Protein AF-A0A1H9FK72-F1 (afdb_monomer)

Radius of gyration: 23.37 Å; Cα contacts (8 Å, |Δi|>4): 142; chains: 1; bounding box: 79×49×39 Å

Secondary structure (DSSP, 8-state):
------S-----S------GGGS---------EEETTEEEEE--GGGGSHHHHHHHHHHHHHHH-SSTT--EETTEEHHHHHHHHHHHHHHHHHHHHHHHTT--HHHHHHHHHHHSEEEETS--S-HHHHHHHHHH-

Solvent-accessible surface area (backbone atoms only — not comparable to full-atom values): 8125 Å² total; per-residue (Å²): 133,86,80,85,78,69,92,68,87,75,76,70,95,78,74,81,86,72,54,71,79,78,66,55,80,70,83,84,68,86,75,63,49,84,50,91,57,34,38,40,30,67,59,49,80,66,30,70,32,70,69,51,20,40,52,49,26,48,51,51,28,73,75,58,29,90,43,101,83,48,74,29,36,79,88,37,39,42,67,56,51,16,19,47,46,30,45,28,26,48,46,32,66,47,28,67,54,42,50,73,77,66,46,59,63,69,62,36,51,52,44,33,61,64,17,44,45,36,66,48,64,69,73,86,78,50,64,67,59,24,52,48,49,59,74,76,108

Structure (mmCIF, N/CA/C/O backbone):
data_AF-A0A1H9FK72-F1
#
_entry.id   AF-A0A1H9FK72-F1
#
loop_
_atom_site.group_PDB
_atom_site.id
_atom_site.type_symbol
_atom_site.label_atom_id
_atom_site.label_alt_id
_atom_site.label_comp_id
_atom_site.label_asym_id
_atom_site.label_entity_id
_atom_site.label_seq_id
_atom_site.pdbx_PDB_ins_code
_atom_site.Cartn_x
_atom_site.Cartn_y
_atom_site.Cartn_z
_atom_site.occupancy
_atom_site.B_iso_or_equiv
_atom_site.auth_seq_id
_atom_site.auth_comp_id
_atom_site.auth_asym_id
_atom_site.auth_atom_id
_atom_site.pdbx_PDB_model_num
ATOM 1 N N . MET A 1 1 ? 58.706 30.216 4.109 1.00 50.44 1 MET A N 1
ATOM 2 C CA . MET A 1 1 ? 57.735 31.132 4.735 1.00 50.44 1 MET A CA 1
ATOM 3 C C . MET A 1 1 ? 57.149 30.354 5.900 1.00 50.44 1 MET A C 1
ATOM 5 O O . MET A 1 1 ? 56.451 29.378 5.658 1.00 50.44 1 MET A O 1
ATOM 9 N N . GLU A 1 2 ? 57.609 30.641 7.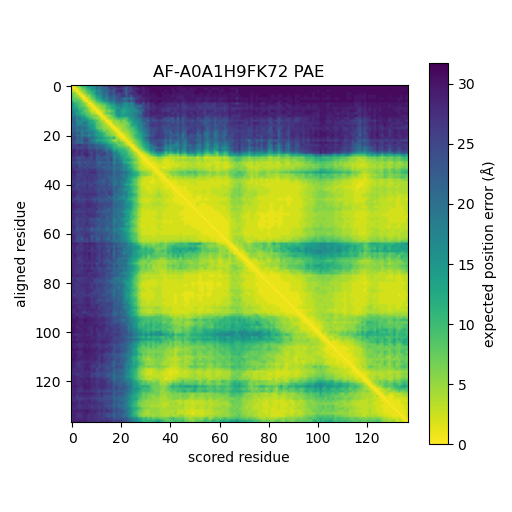119 1.00 48.22 2 GLU A N 1
ATOM 10 C CA . GLU A 1 2 ? 57.209 29.914 8.331 1.00 48.22 2 GLU A CA 1
ATOM 11 C C . GLU A 1 2 ? 55.732 30.194 8.618 1.00 48.22 2 GLU A C 1
ATOM 13 O O . GLU A 1 2 ? 55.329 31.348 8.745 1.00 48.22 2 GLU A O 1
ATOM 18 N N . MET A 1 3 ? 54.908 29.146 8.656 1.00 53.84 3 MET A N 1
ATOM 19 C CA . MET A 1 3 ? 53.524 29.275 9.100 1.00 53.84 3 MET A CA 1
ATOM 20 C C . MET A 1 3 ? 53.518 29.292 10.627 1.00 53.84 3 MET A C 1
ATOM 22 O O . MET A 1 3 ? 53.718 28.257 11.259 1.00 53.84 3 MET A O 1
ATOM 26 N N . CYS A 1 4 ? 53.302 30.470 11.210 1.00 55.66 4 CYS A N 1
ATOM 27 C CA . CYS A 1 4 ? 53.036 30.647 12.634 1.00 55.66 4 CYS A CA 1
ATOM 28 C C . CYS A 1 4 ? 51.701 29.973 12.992 1.00 55.66 4 CYS A C 1
ATOM 30 O O . CYS A 1 4 ? 50.651 30.609 12.963 1.00 55.66 4 CYS A O 1
ATOM 32 N N . TYR A 1 5 ? 51.731 28.673 13.283 1.00 55.38 5 TYR A N 1
ATOM 33 C CA . TYR A 1 5 ? 50.589 27.946 13.832 1.00 55.38 5 TYR A CA 1
ATOM 34 C C . TYR A 1 5 ? 50.603 28.109 15.356 1.00 55.38 5 TYR A C 1
ATOM 36 O O . TYR A 1 5 ? 51.055 27.233 16.090 1.00 55.38 5 TYR A O 1
ATOM 44 N N . ASP A 1 6 ? 50.175 29.283 15.821 1.00 57.31 6 ASP A N 1
ATOM 45 C CA . ASP A 1 6 ? 49.839 29.502 17.227 1.00 57.31 6 ASP A CA 1
ATOM 46 C C . ASP A 1 6 ? 48.510 28.780 17.484 1.00 57.31 6 ASP A C 1
ATOM 48 O O . ASP A 1 6 ? 47.503 29.078 16.844 1.00 57.31 6 ASP A O 1
ATOM 52 N N . GLY A 1 7 ? 48.537 27.740 18.319 1.00 59.75 7 GLY A N 1
ATOM 53 C CA . GLY A 1 7 ? 47.521 26.685 18.444 1.00 59.75 7 GLY A CA 1
ATOM 54 C C . GLY A 1 7 ? 46.159 27.110 19.007 1.00 59.75 7 GLY A C 1
ATOM 55 O O . GLY A 1 7 ? 45.484 26.302 19.644 1.00 59.75 7 GLY A O 1
ATOM 56 N N . THR A 1 8 ? 45.735 28.351 18.794 1.00 63.34 8 THR A N 1
ATOM 57 C CA . THR A 1 8 ? 44.392 28.830 19.113 1.00 63.34 8 THR A CA 1
ATOM 58 C C . THR A 1 8 ? 43.510 28.730 17.877 1.00 63.34 8 THR A C 1
ATOM 60 O O . THR A 1 8 ? 43.641 29.479 16.912 1.00 63.34 8 THR A O 1
ATOM 63 N N . LEU A 1 9 ? 42.573 27.784 17.908 1.00 61.75 9 LEU A N 1
ATOM 64 C CA . LEU A 1 9 ? 41.511 27.684 16.916 1.00 61.75 9 LEU A CA 1
ATOM 65 C C . LEU A 1 9 ? 40.579 28.897 17.097 1.00 61.75 9 LEU A C 1
ATOM 67 O O . LEU A 1 9 ? 39.649 28.865 17.901 1.00 61.75 9 LEU A O 1
ATOM 71 N N . VAL A 1 10 ? 40.873 30.011 16.422 1.00 64.00 10 VAL A N 1
ATOM 72 C CA . VAL A 1 10 ? 40.020 31.204 16.461 1.00 64.00 10 VAL A CA 1
ATOM 73 C C . VAL A 1 10 ? 38.815 30.942 15.568 1.00 64.00 10 VAL A C 1
ATOM 75 O O . VAL A 1 10 ? 38.944 30.811 14.351 1.00 64.00 10 VAL A O 1
ATOM 78 N N . MET A 1 11 ? 37.635 30.841 16.178 1.00 64.19 11 MET A N 1
ATOM 79 C CA . MET A 1 11 ? 36.388 30.715 15.433 1.00 64.19 11 MET A CA 1
ATOM 80 C C . MET A 1 11 ? 36.199 31.975 14.567 1.00 64.19 11 MET A C 1
ATOM 82 O O . MET A 1 11 ? 36.317 33.085 15.097 1.00 64.19 11 MET A O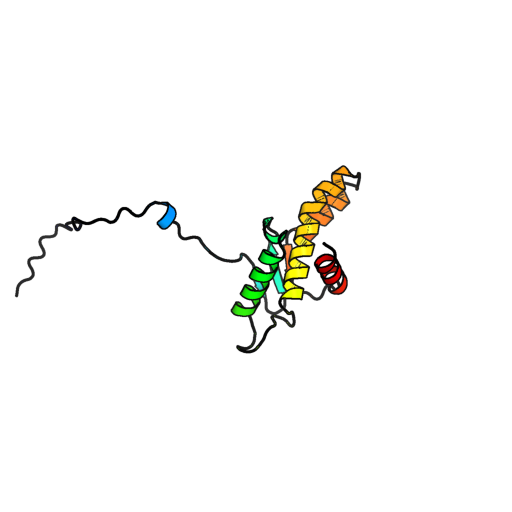 1
ATOM 86 N N . PRO A 1 12 ? 35.935 31.847 13.253 1.00 68.44 12 PRO A N 1
ATOM 87 C CA . PRO A 1 12 ? 35.707 33.001 12.394 1.00 68.44 12 PRO A CA 1
ATOM 88 C C . PRO A 1 12 ? 34.536 33.831 12.932 1.00 68.44 12 PRO A C 1
ATOM 90 O O . PRO A 1 12 ? 33.499 33.302 13.324 1.00 68.44 12 PRO A O 1
ATOM 93 N N . SER A 1 13 ? 34.707 35.151 12.942 1.00 61.78 13 SER A N 1
ATOM 94 C CA . SER A 1 13 ? 33.786 36.129 13.537 1.00 61.78 13 SER A CA 1
ATOM 95 C C . SER A 1 13 ? 32.430 36.256 12.828 1.00 61.78 13 SER A C 1
ATOM 97 O O . SER A 1 13 ? 31.578 37.014 13.281 1.00 61.78 13 SER A O 1
ATOM 99 N N . ASN A 1 14 ? 32.210 35.500 11.749 1.00 59.78 14 ASN A N 1
ATOM 100 C CA . ASN A 1 14 ? 30.949 35.417 11.023 1.00 59.78 14 ASN A CA 1
ATOM 101 C C . ASN A 1 14 ? 30.408 33.987 11.134 1.00 59.78 14 ASN A C 1
ATOM 103 O O . ASN A 1 14 ? 30.762 33.117 10.338 1.00 59.78 14 ASN A O 1
ATOM 107 N N . TYR A 1 15 ? 29.566 33.740 12.136 1.00 61.69 15 TYR A N 1
ATOM 108 C CA . TYR A 1 15 ? 28.765 32.523 12.199 1.00 61.69 15 TYR A CA 1
ATOM 109 C C . TYR A 1 15 ? 27.385 32.829 11.610 1.00 61.69 15 TYR A C 1
ATOM 111 O O . TYR A 1 15 ? 26.757 33.831 11.952 1.00 61.69 15 TYR A O 1
ATOM 119 N N . VAL A 1 16 ? 26.917 31.985 10.695 1.00 65.06 16 VAL A N 1
ATOM 120 C CA . VAL A 1 16 ? 25.522 32.018 10.254 1.00 65.06 16 VAL A CA 1
ATOM 121 C C . VAL A 1 16 ? 24.734 31.228 11.290 1.00 65.06 16 VAL A C 1
ATOM 123 O O . VAL A 1 16 ? 24.990 30.043 11.492 1.00 65.06 16 VAL A O 1
ATOM 126 N N . PHE A 1 17 ? 23.814 31.891 11.988 1.00 60.19 17 PHE A N 1
ATOM 127 C CA . PHE A 1 17 ? 22.856 31.224 12.863 1.00 60.19 17 PHE A CA 1
ATOM 128 C C . PHE A 1 17 ? 21.862 30.460 11.979 1.00 60.19 17 PHE A C 1
ATOM 130 O O . PHE A 1 17 ? 20.899 31.039 11.482 1.00 60.19 17 PHE A O 1
ATOM 137 N N . MET A 1 18 ? 22.142 29.184 11.718 1.00 64.38 18 MET A N 1
ATOM 138 C CA . MET A 1 18 ? 21.168 28.273 11.116 1.00 64.38 18 MET A CA 1
ATOM 139 C C . MET A 1 18 ? 20.187 27.848 12.209 1.00 64.38 18 MET A C 1
ATOM 141 O O . MET A 1 18 ? 20.611 27.445 13.294 1.00 64.38 18 MET A O 1
ATOM 145 N N . SER A 1 19 ? 18.886 27.976 11.952 1.00 62.75 19 SER A N 1
ATOM 146 C CA . SER A 1 19 ? 17.862 27.495 12.880 1.00 62.75 19 SER A CA 1
ATOM 147 C C . SER A 1 19 ? 17.967 25.975 13.042 1.00 62.75 19 SER A C 1
ATOM 149 O O . SER A 1 19 ? 18.377 25.268 12.121 1.00 62.75 19 SER A O 1
ATOM 151 N N . GLU A 1 20 ? 17.581 25.452 14.210 1.00 60.88 20 GLU A N 1
ATOM 152 C CA . GLU A 1 20 ? 17.564 24.002 14.470 1.00 60.88 20 GLU A CA 1
ATOM 153 C C . GLU A 1 20 ? 16.738 23.233 13.419 1.00 60.88 20 GLU A C 1
ATOM 155 O O . GLU A 1 20 ? 17.084 22.108 13.065 1.00 60.88 20 GLU A O 1
ATOM 160 N N . ASP A 1 21 ? 15.718 23.878 12.843 1.00 56.97 21 ASP A N 1
ATOM 161 C CA . ASP A 1 21 ? 14.889 23.337 11.761 1.00 56.97 21 ASP A CA 1
ATOM 162 C C . ASP A 1 21 ? 15.674 23.060 10.463 1.00 56.97 21 ASP A C 1
ATOM 164 O O . ASP A 1 21 ? 15.351 22.113 9.747 1.00 56.97 21 ASP A O 1
ATOM 168 N N . GLU A 1 22 ? 16.724 23.837 10.163 1.00 57.22 22 GLU A N 1
ATOM 169 C CA . GLU A 1 22 ? 17.612 23.616 9.006 1.00 57.22 22 GLU A CA 1
ATOM 170 C C . GLU A 1 22 ? 18.755 22.629 9.309 1.00 57.22 22 GLU A C 1
ATOM 172 O O . GLU A 1 22 ? 19.470 22.202 8.402 1.00 57.22 22 GLU A O 1
ATOM 177 N N . MET A 1 23 ? 18.919 22.244 10.580 1.00 56.34 23 MET A N 1
ATOM 178 C CA . MET A 1 23 ? 19.896 21.252 11.053 1.00 56.34 23 MET A CA 1
ATOM 179 C C . MET A 1 23 ? 19.296 19.845 11.187 1.00 56.34 23 MET A C 1
ATOM 181 O O . MET A 1 23 ? 20.019 18.883 11.465 1.00 56.34 23 MET A O 1
ATOM 185 N N . MET A 1 24 ? 17.987 19.688 10.975 1.00 48.66 24 MET A N 1
ATOM 186 C CA . MET A 1 24 ? 17.371 18.371 10.913 1.00 48.66 24 MET A CA 1
ATOM 187 C C . MET A 1 24 ? 17.711 17.721 9.572 1.00 48.66 24 MET A C 1
ATOM 189 O O . MET A 1 24 ? 17.170 18.089 8.529 1.00 48.66 24 MET A O 1
ATOM 193 N N . TYR A 1 25 ? 18.566 16.695 9.599 1.00 50.25 25 TYR A N 1
ATOM 194 C CA . TYR A 1 25 ? 18.539 15.662 8.569 1.00 50.25 25 TYR A CA 1
ATOM 195 C C . TYR A 1 25 ? 17.121 15.081 8.565 1.00 50.25 25 TYR A C 1
ATOM 197 O O . TYR A 1 25 ? 16.784 14.220 9.376 1.00 50.25 25 TYR A O 1
ATOM 205 N N . LEU A 1 26 ? 16.257 15.597 7.687 1.00 57.53 26 LEU A N 1
ATOM 206 C CA . LEU A 1 26 ? 15.040 14.905 7.301 1.00 57.53 26 LEU A CA 1
ATOM 207 C C . LEU A 1 26 ? 15.536 13.600 6.697 1.00 57.53 26 LEU A C 1
ATOM 209 O O . LEU A 1 26 ? 16.055 13.606 5.582 1.00 57.53 26 LEU A O 1
ATOM 213 N N . ASP A 1 27 ? 15.447 12.511 7.457 1.00 53.16 27 ASP A N 1
ATOM 214 C CA 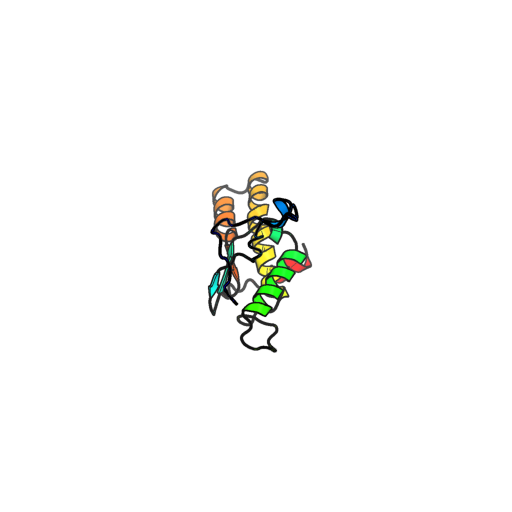. ASP A 1 27 ? 15.688 11.153 6.979 1.00 53.16 27 ASP A CA 1
ATOM 215 C C . ASP A 1 27 ? 14.586 10.849 5.945 1.00 53.16 27 ASP A C 1
ATOM 217 O O . ASP A 1 27 ? 13.524 10.284 6.215 1.00 53.16 27 ASP A O 1
ATOM 221 N N . GLY A 1 28 ? 14.770 11.448 4.769 1.00 57.16 28 GLY A N 1
ATOM 222 C CA . GLY A 1 28 ? 13.785 11.664 3.727 1.00 57.16 28 GLY A CA 1
ATOM 223 C C . GLY A 1 28 ? 13.754 10.446 2.838 1.00 57.16 28 GLY A C 1
ATOM 224 O O . GLY A 1 28 ? 14.305 10.450 1.740 1.00 57.16 28 GLY A O 1
ATOM 225 N N . GLY A 1 29 ? 13.133 9.387 3.341 1.00 71.31 29 GLY A N 1
ATOM 226 C CA . GLY A 1 29 ? 13.019 8.122 2.641 1.00 71.31 29 GLY A CA 1
ATOM 227 C C . GLY A 1 29 ? 11.633 7.522 2.785 1.00 71.31 29 GLY A C 1
ATOM 228 O O . GLY A 1 29 ? 10.933 7.707 3.782 1.00 71.31 29 GLY A O 1
ATOM 229 N N . TRP A 1 30 ? 11.238 6.762 1.772 1.00 83.75 30 TRP A N 1
ATOM 230 C CA . TRP A 1 30 ? 10.144 5.825 1.935 1.00 83.75 30 TRP A CA 1
ATOM 231 C C . TRP A 1 30 ? 10.651 4.616 2.713 1.00 83.75 30 TRP A C 1
ATOM 233 O O . TRP A 1 30 ? 11.701 4.060 2.409 1.00 83.75 30 TRP A O 1
ATOM 243 N N . ASP A 1 31 ? 9.883 4.208 3.708 1.00 87.69 31 ASP A N 1
ATOM 244 C CA . ASP A 1 31 ? 10.191 3.064 4.556 1.00 87.69 31 ASP A CA 1
ATOM 245 C C . ASP A 1 31 ? 9.520 1.819 3.972 1.00 87.69 31 ASP A C 1
ATOM 247 O O . ASP A 1 31 ? 8.290 1.722 3.975 1.00 87.69 31 ASP A O 1
ATOM 251 N N . TYR A 1 32 ? 10.320 0.922 3.397 1.00 89.56 32 TYR A N 1
ATOM 252 C CA . TYR A 1 32 ? 9.878 -0.344 2.814 1.00 89.56 32 TYR A CA 1
ATOM 253 C C . TYR A 1 32 ? 11.042 -1.334 2.703 1.00 89.56 32 TYR A C 1
ATOM 255 O O . TYR A 1 32 ? 12.212 -0.952 2.641 1.00 89.56 32 TYR A O 1
ATOM 263 N N . LYS A 1 33 ? 10.722 -2.628 2.641 1.00 90.00 33 LYS A N 1
ATOM 264 C CA . LYS A 1 33 ? 11.696 -3.693 2.382 1.00 90.00 33 LYS A CA 1
ATOM 265 C C . LYS A 1 33 ? 11.508 -4.219 0.968 1.00 90.00 33 LYS A C 1
ATOM 267 O O . LYS A 1 33 ? 10.450 -4.746 0.633 1.00 90.00 33 LYS A O 1
ATOM 272 N N . TYR A 1 34 ? 12.546 -4.091 0.150 1.00 88.12 34 TYR A N 1
ATOM 273 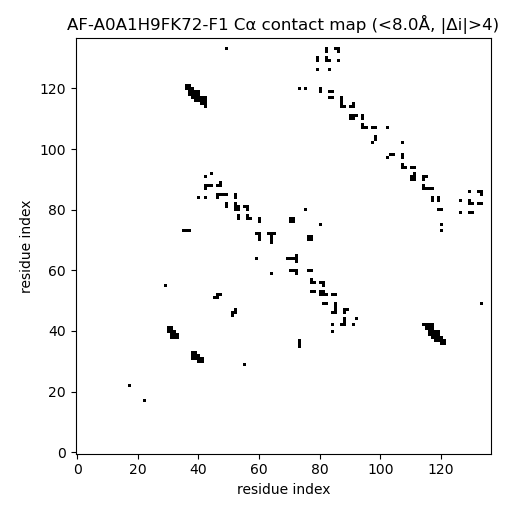C CA . TYR A 1 34 ? 12.544 -4.591 -1.219 1.00 88.12 34 TYR A CA 1
ATOM 274 C C . TYR A 1 34 ? 13.088 -6.019 -1.304 1.00 88.12 34 TYR A C 1
ATOM 276 O O . TYR A 1 34 ? 14.159 -6.331 -0.781 1.00 88.12 34 TYR A O 1
ATOM 284 N N . SER A 1 35 ? 12.377 -6.866 -2.038 1.00 85.38 35 SER A N 1
ATOM 285 C CA . SER A 1 35 ? 12.813 -8.176 -2.502 1.00 85.38 35 SER A CA 1
ATOM 286 C C . SER A 1 35 ? 12.491 -8.313 -3.990 1.00 85.38 35 SER A C 1
ATOM 288 O O . SER A 1 35 ? 11.575 -7.680 -4.515 1.00 85.38 35 SER A O 1
ATOM 290 N N . LYS A 1 36 ? 13.220 -9.188 -4.689 1.00 77.94 36 LYS A N 1
ATOM 291 C CA . LYS A 1 36 ? 13.079 -9.408 -6.140 1.00 77.94 36 LYS A CA 1
ATOM 292 C C . LYS A 1 36 ? 11.650 -9.778 -6.575 1.00 77.94 36 LYS A C 1
ATOM 294 O O . LYS A 1 36 ? 11.319 -9.609 -7.739 1.00 77.94 36 LYS A O 1
ATOM 299 N N . ASN A 1 37 ? 10.827 -10.271 -5.650 1.00 81.38 37 ASN A N 1
ATOM 300 C CA . ASN A 1 37 ? 9.452 -10.692 -5.917 1.00 81.38 37 ASN A CA 1
ATOM 301 C C . ASN A 1 37 ? 8.410 -9.967 -5.047 1.00 81.38 37 ASN A C 1
ATOM 303 O O . ASN A 1 37 ? 7.228 -10.227 -5.206 1.00 81.38 37 ASN A O 1
ATOM 307 N N . ASN A 1 38 ? 8.818 -9.117 -4.099 1.00 87.38 38 ASN A N 1
ATOM 308 C CA . ASN A 1 38 ? 7.893 -8.491 -3.149 1.00 87.38 38 ASN A CA 1
ATOM 309 C C . ASN A 1 38 ? 8.437 -7.148 -2.656 1.00 87.38 38 ASN A C 1
ATOM 311 O O . ASN A 1 38 ? 9.639 -7.015 -2.425 1.00 87.38 38 ASN A O 1
ATOM 315 N N . ILE A 1 39 ? 7.556 -6.180 -2.439 1.00 89.69 39 ILE A N 1
ATOM 316 C CA . ILE A 1 39 ? 7.856 -4.923 -1.760 1.00 89.69 39 ILE A CA 1
ATOM 317 C C . ILE A 1 39 ? 6.974 -4.872 -0.511 1.00 89.69 39 ILE A C 1
ATOM 319 O O . ILE A 1 39 ? 5.776 -4.626 -0.614 1.00 89.69 39 ILE A O 1
ATOM 323 N N . ALA A 1 40 ? 7.568 -5.089 0.661 1.00 91.69 40 ALA A N 1
ATOM 324 C CA . ALA A 1 40 ? 6.846 -5.055 1.928 1.00 91.69 40 ALA A CA 1
ATOM 325 C C . ALA A 1 40 ? 6.839 -3.629 2.492 1.00 91.69 40 ALA A C 1
ATOM 327 O O . ALA A 1 40 ? 7.897 -3.079 2.823 1.00 91.69 40 ALA A O 1
ATOM 328 N N . VAL A 1 41 ? 5.653 -3.032 2.605 1.00 91.94 41 VAL A N 1
ATOM 329 C CA . VAL A 1 41 ? 5.463 -1.637 3.024 1.00 91.94 41 VAL A CA 1
ATOM 330 C C . VAL A 1 41 ? 4.630 -1.582 4.306 1.00 91.94 41 VAL A C 1
ATOM 332 O O . VAL A 1 41 ? 3.462 -1.975 4.282 1.00 91.94 41 VAL A O 1
ATOM 335 N N . PRO A 1 42 ? 5.165 -1.074 5.431 1.00 91.94 42 PRO A N 1
ATOM 336 C CA . PRO A 1 42 ? 4.365 -0.840 6.627 1.00 91.94 42 PRO A CA 1
ATOM 337 C C . PRO A 1 42 ? 3.329 0.256 6.363 1.00 91.94 42 PRO A C 1
ATOM 339 O O . PRO A 1 42 ? 3.668 1.347 5.894 1.00 91.94 42 PRO A O 1
ATOM 342 N N . ILE A 1 43 ? 2.062 -0.005 6.684 1.00 91.50 43 ILE A N 1
ATOM 343 C CA . ILE A 1 43 ? 0.978 0.932 6.394 1.00 91.50 43 ILE A CA 1
ATOM 344 C C . ILE A 1 43 ? 1.014 2.143 7.331 1.00 91.50 43 ILE A C 1
ATOM 346 O O . ILE A 1 43 ? 0.951 2.039 8.556 1.00 91.50 43 ILE A O 1
ATOM 350 N N . LYS A 1 44 ? 1.071 3.329 6.717 1.00 91.19 44 LYS A N 1
ATOM 351 C CA . LYS A 1 44 ? 1.040 4.643 7.366 1.00 91.19 44 LYS A CA 1
ATOM 352 C C . LYS A 1 44 ? -0.195 5.423 6.918 1.00 91.19 44 LYS A C 1
ATOM 354 O O . LYS A 1 44 ? -0.683 5.266 5.801 1.00 91.19 44 LYS A O 1
ATOM 359 N N . LYS A 1 45 ? -0.666 6.345 7.762 1.00 89.31 45 LYS A N 1
ATOM 360 C CA . LYS A 1 45 ? -1.891 7.135 7.522 1.00 89.31 45 LYS A CA 1
ATOM 361 C C . LYS A 1 45 ? -1.825 7.972 6.244 1.00 89.31 45 LYS A C 1
ATOM 363 O O . LYS A 1 45 ? -2.849 8.223 5.619 1.00 89.31 45 LYS A O 1
ATOM 368 N N . MET A 1 46 ? -0.621 8.370 5.836 1.00 90.00 46 MET A N 1
ATOM 369 C CA . MET A 1 46 ? -0.389 9.116 4.599 1.00 90.00 46 MET A CA 1
ATOM 370 C C . MET A 1 46 ? -0.831 8.361 3.336 1.00 90.00 46 MET A C 1
ATOM 372 O O . MET A 1 46 ? -1.207 8.998 2.356 1.00 90.00 46 MET A O 1
ATOM 376 N N . TYR A 1 47 ? -0.861 7.024 3.370 1.00 92.31 47 TYR A N 1
ATOM 377 C CA . TYR A 1 47 ? -1.299 6.194 2.247 1.00 92.31 47 TYR A CA 1
ATOM 378 C C . TYR A 1 47 ? -2.821 6.178 2.046 1.00 92.31 47 TYR A C 1
ATOM 380 O O . TYR A 1 47 ? -3.305 5.558 1.113 1.00 92.31 47 TYR A O 1
ATOM 388 N N . LEU A 1 48 ? -3.595 6.913 2.855 1.00 91.44 48 LEU A N 1
ATOM 389 C CA . LEU A 1 48 ? -4.994 7.231 2.538 1.00 91.44 48 LEU A CA 1
ATOM 390 C C . LEU A 1 48 ? -5.127 8.295 1.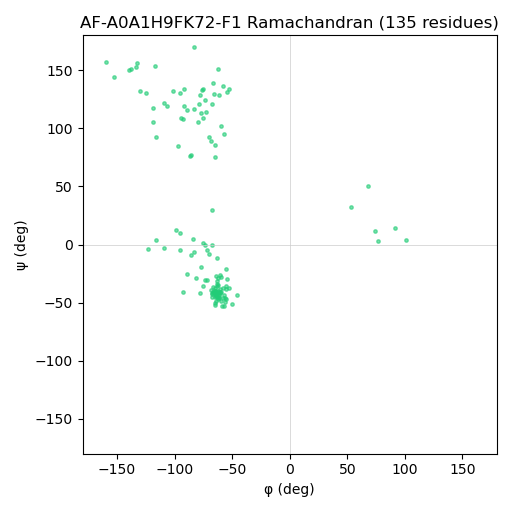430 1.00 91.44 48 LEU A C 1
ATOM 392 O O . LEU A 1 48 ? -6.239 8.668 1.065 1.00 91.44 48 LEU A O 1
ATOM 396 N N . SER A 1 49 ? -4.016 8.810 0.898 1.00 93.12 49 SER A N 1
ATOM 397 C CA . SER A 1 49 ? -3.995 9.736 -0.233 1.00 93.12 49 SER A CA 1
ATOM 398 C C . SER A 1 49 ? -3.452 9.053 -1.485 1.00 93.12 49 SER A C 1
ATOM 400 O O . SER A 1 49 ? -2.293 8.636 -1.526 1.00 93.12 49 SER A O 1
ATOM 402 N N . LYS A 1 50 ? -4.255 9.031 -2.555 1.00 93.88 50 LYS A N 1
ATOM 403 C CA . LYS A 1 50 ? -3.853 8.498 -3.869 1.00 93.88 50 LYS A CA 1
ATOM 404 C C . LYS A 1 50 ? -2.587 9.157 -4.416 1.00 93.88 50 LYS A C 1
ATOM 406 O O . LYS A 1 50 ? -1.748 8.485 -5.015 1.00 93.88 50 LYS A O 1
ATOM 411 N N . ASN A 1 51 ? -2.411 10.456 -4.172 1.00 93.62 51 ASN A N 1
ATOM 412 C CA . ASN A 1 51 ? -1.229 11.194 -4.621 1.00 93.62 51 ASN A CA 1
ATOM 413 C C . ASN A 1 51 ? 0.036 10.683 -3.925 1.00 93.62 51 ASN A C 1
ATOM 415 O O . ASN A 1 51 ? 1.064 10.500 -4.571 1.00 93.62 51 ASN A O 1
ATOM 419 N N . VAL A 1 52 ? -0.059 10.394 -2.623 1.00 93.69 52 VAL A N 1
ATOM 420 C CA . VAL A 1 52 ? 1.049 9.837 -1.835 1.00 93.69 52 VAL A CA 1
ATOM 421 C C . VAL A 1 52 ? 1.374 8.420 -2.302 1.00 93.69 52 VAL A C 1
ATOM 423 O O . VAL A 1 52 ? 2.541 8.118 -2.534 1.00 93.69 52 VAL A O 1
ATOM 426 N N . CYS A 1 53 ? 0.364 7.572 -2.516 1.00 93.69 53 CYS A N 1
ATOM 427 C CA . CYS A 1 53 ? 0.561 6.216 -3.041 1.00 93.69 53 CYS A CA 1
ATOM 428 C C . CYS A 1 53 ? 1.203 6.220 -4.434 1.00 93.69 53 CYS A C 1
ATOM 430 O O . CYS A 1 53 ? 2.107 5.433 -4.705 1.00 93.69 53 CYS A O 1
ATOM 432 N N . THR A 1 54 ? 0.784 7.142 -5.304 1.00 94.50 54 THR A N 1
ATOM 433 C CA . THR A 1 54 ? 1.377 7.319 -6.638 1.00 94.50 54 THR A CA 1
ATOM 434 C C . THR A 1 54 ? 2.829 7.782 -6.542 1.00 94.50 54 THR A C 1
ATOM 436 O O . THR A 1 54 ? 3.692 7.228 -7.219 1.00 94.50 54 THR A O 1
ATOM 439 N N . ALA A 1 55 ? 3.125 8.760 -5.680 1.00 93.12 55 ALA A N 1
ATOM 440 C CA . ALA A 1 55 ? 4.486 9.251 -5.467 1.00 93.12 55 ALA A CA 1
ATOM 441 C C . ALA A 1 55 ? 5.413 8.148 -4.928 1.00 93.12 55 ALA A C 1
ATOM 443 O O . ALA A 1 55 ? 6.524 7.975 -5.436 1.00 93.12 55 ALA A O 1
ATOM 444 N N . PHE A 1 56 ? 4.930 7.355 -3.967 1.00 92.88 56 PHE A N 1
ATOM 445 C CA . PHE A 1 56 ? 5.627 6.166 -3.483 1.00 92.88 56 PHE A CA 1
ATOM 446 C C . PHE A 1 56 ? 5.904 5.189 -4.633 1.00 92.88 56 PHE A C 1
ATOM 448 O O . PHE A 1 56 ? 7.058 4.838 -4.871 1.00 92.88 56 PHE A O 1
ATOM 455 N N . ALA A 1 57 ? 4.883 4.816 -5.409 1.00 92.19 57 ALA A N 1
ATOM 456 C CA . ALA A 1 57 ? 5.023 3.867 -6.511 1.00 92.19 57 ALA A CA 1
ATOM 457 C C . ALA A 1 57 ? 6.017 4.340 -7.589 1.00 92.19 57 ALA A C 1
ATOM 459 O O . ALA A 1 57 ? 6.836 3.551 -8.063 1.00 92.19 57 ALA A O 1
ATOM 460 N N . ILE A 1 58 ? 6.001 5.632 -7.937 1.00 90.62 58 ILE A N 1
ATOM 461 C CA . ILE A 1 58 ? 6.984 6.228 -8.855 1.00 90.62 58 ILE A CA 1
ATOM 462 C C . ILE A 1 58 ? 8.398 6.109 -8.279 1.00 90.62 58 ILE A C 1
ATOM 464 O O . ILE A 1 58 ? 9.315 5.713 -8.998 1.00 90.62 58 ILE A O 1
ATOM 468 N N . SER A 1 59 ? 8.582 6.415 -6.991 1.00 90.25 59 SER A N 1
ATOM 469 C CA . SER A 1 59 ? 9.896 6.348 -6.338 1.00 90.25 59 SER A CA 1
ATOM 470 C C . SER A 1 59 ? 10.455 4.921 -6.286 1.00 90.25 59 SER A C 1
ATOM 472 O O . SER A 1 59 ? 11.635 4.710 -6.574 1.00 90.25 59 SER A O 1
ATOM 474 N N . VAL A 1 60 ? 9.599 3.930 -6.015 1.00 90.00 60 VAL A N 1
ATOM 475 C CA . VAL A 1 60 ? 9.966 2.510 -6.020 1.00 90.00 60 VAL A CA 1
ATOM 476 C C . VAL A 1 60 ? 10.376 2.083 -7.424 1.00 90.00 60 VAL A C 1
ATOM 478 O O . VAL A 1 60 ? 11.414 1.444 -7.588 1.00 90.00 60 VAL A O 1
ATOM 481 N N . ILE A 1 61 ? 9.623 2.491 -8.452 1.00 89.62 61 ILE A N 1
ATOM 482 C CA . ILE A 1 61 ? 9.968 2.186 -9.845 1.00 89.62 61 ILE A CA 1
ATOM 483 C C . ILE A 1 61 ? 11.281 2.844 -10.258 1.00 89.62 61 ILE A C 1
ATOM 485 O O . ILE A 1 61 ? 12.131 2.186 -10.855 1.00 89.62 61 ILE A O 1
ATOM 489 N N . ALA A 1 62 ? 11.497 4.107 -9.904 1.00 87.50 62 ALA A N 1
ATOM 490 C CA . ALA A 1 62 ? 12.746 4.798 -10.203 1.00 87.50 62 ALA A CA 1
ATOM 491 C C . ALA A 1 62 ? 13.960 4.116 -9.544 1.00 87.50 62 ALA A C 1
ATOM 493 O O . ALA A 1 62 ? 15.011 4.011 -10.177 1.00 87.50 62 ALA A O 1
ATOM 494 N N . THR A 1 63 ? 13.790 3.618 -8.315 1.00 87.50 63 THR A N 1
ATOM 495 C CA . THR A 1 63 ? 14.856 2.990 -7.517 1.00 87.50 63 THR A CA 1
ATOM 496 C C . THR A 1 63 ? 15.154 1.552 -7.948 1.00 87.50 63 THR A C 1
ATOM 498 O O . THR A 1 63 ? 16.318 1.163 -8.022 1.00 87.50 63 THR A O 1
ATOM 501 N N . HIS A 1 64 ? 14.124 0.755 -8.247 1.00 85.69 64 HIS A N 1
ATOM 502 C CA . HIS A 1 64 ? 14.250 -0.702 -8.395 1.00 85.69 64 HIS A CA 1
ATOM 503 C C . HIS A 1 64 ? 13.949 -1.245 -9.794 1.00 85.69 64 HIS A C 1
ATOM 505 O O . HIS A 1 64 ? 13.955 -2.463 -9.991 1.00 85.69 64 HIS A O 1
ATOM 511 N N . ARG A 1 65 ? 13.682 -0.386 -10.784 1.00 79.50 65 ARG A N 1
ATOM 512 C CA . ARG A 1 65 ? 13.471 -0.836 -12.168 1.00 79.50 65 ARG A CA 1
ATOM 513 C C . ARG A 1 65 ? 14.629 -1.716 -12.647 1.00 79.50 65 ARG A C 1
ATOM 515 O O . ARG A 1 65 ? 15.796 -1.356 -12.525 1.00 79.50 65 ARG A O 1
ATOM 522 N N . ALA A 1 66 ? 14.291 -2.843 -13.271 1.00 70.94 66 ALA A N 1
ATOM 523 C CA . ALA A 1 66 ? 15.279 -3.774 -13.822 1.00 70.94 66 ALA A CA 1
ATOM 524 C C . ALA A 1 66 ? 16.104 -3.160 -14.971 1.00 70.94 66 ALA A C 1
ATOM 526 O O . ALA A 1 66 ? 17.249 -3.545 -15.199 1.00 70.94 66 ALA A O 1
ATOM 527 N N . HIS A 1 67 ? 15.530 -2.187 -15.685 1.00 71.12 67 HIS A N 1
ATOM 528 C CA . HIS A 1 67 ? 16.175 -1.489 -16.791 1.00 71.12 67 HIS A CA 1
ATOM 529 C C . HIS A 1 67 ? 15.868 0.006 -16.756 1.00 71.12 67 HIS A C 1
ATOM 531 O O . HIS A 1 67 ? 14.785 0.420 -16.348 1.00 71.12 67 HIS A O 1
ATOM 537 N N . TRP A 1 68 ? 16.795 0.820 -17.264 1.00 68.94 68 TRP A N 1
ATOM 538 C CA . TRP A 1 68 ? 16.686 2.284 -17.302 1.00 68.94 68 TRP A CA 1
ATOM 539 C C . TRP A 1 68 ? 15.525 2.820 -18.165 1.00 68.94 68 TRP A C 1
ATOM 541 O O . TRP A 1 68 ? 15.188 3.998 -18.074 1.00 68.94 68 TRP A O 1
ATOM 551 N N . TYR A 1 69 ? 14.894 1.961 -18.967 1.00 74.00 69 TYR A N 1
ATOM 552 C CA . TYR A 1 69 ? 13.696 2.255 -19.759 1.00 74.00 69 TYR A CA 1
ATOM 553 C C . TYR A 1 69 ? 12.429 1.555 -19.230 1.00 74.00 69 TYR A C 1
ATOM 555 O O . TYR A 1 69 ? 11.349 1.748 -19.780 1.00 74.00 69 TYR A O 1
ATOM 563 N N . SER A 1 70 ? 12.538 0.728 -18.183 1.00 75.69 70 SER A N 1
ATOM 564 C CA . SER A 1 70 ? 11.382 0.030 -17.612 1.00 75.69 70 SER A CA 1
ATOM 565 C C . SER A 1 70 ? 10.528 0.990 -16.788 1.00 75.69 70 SER A C 1
ATOM 567 O O . SER A 1 70 ? 11.038 1.739 -15.953 1.00 75.69 70 SER A O 1
ATOM 569 N N . THR A 1 71 ? 9.217 0.921 -16.999 1.00 81.81 71 THR A N 1
ATOM 570 C CA . THR A 1 71 ? 8.178 1.624 -16.229 1.00 81.81 71 THR A CA 1
ATOM 571 C C . THR A 1 71 ? 7.536 0.726 -15.169 1.00 81.81 71 THR A C 1
ATOM 573 O O . THR A 1 71 ? 6.496 1.067 -14.606 1.00 81.81 71 THR A O 1
ATOM 576 N N . THR A 1 72 ? 8.141 -0.436 -14.911 1.00 85.19 72 THR A N 1
ATOM 577 C CA . THR A 1 72 ? 7.626 -1.449 -13.988 1.00 85.19 72 THR A CA 1
ATOM 578 C C . THR A 1 72 ? 8.711 -1.975 -13.052 1.00 85.19 72 THR A C 1
ATOM 580 O O . THR A 1 72 ? 9.899 -1.998 -13.401 1.00 85.19 72 THR A O 1
ATOM 583 N N . VAL A 1 73 ? 8.279 -2.434 -11.877 1.00 82.44 73 VAL A N 1
ATOM 584 C CA . VAL A 1 73 ? 9.073 -3.208 -10.910 1.00 82.44 73 VAL A CA 1
ATOM 585 C C . VAL A 1 73 ? 8.326 -4.499 -10.629 1.00 82.44 73 VAL A C 1
ATOM 587 O O . VAL A 1 73 ? 7.124 -4.469 -10.387 1.00 82.44 73 VAL A O 1
ATOM 590 N N . ASN A 1 74 ? 9.018 -5.635 -10.720 1.00 80.12 74 ASN A N 1
ATOM 591 C CA . ASN A 1 74 ? 8.426 -6.971 -10.566 1.00 80.12 74 ASN A CA 1
ATOM 592 C C . ASN A 1 74 ? 7.202 -7.204 -11.484 1.00 80.12 74 ASN A C 1
ATOM 594 O O . ASN A 1 74 ? 6.258 -7.890 -11.117 1.00 80.12 74 ASN A O 1
ATOM 598 N N . GLY A 1 75 ? 7.191 -6.592 -12.677 1.00 80.31 75 GLY A N 1
ATOM 599 C CA . GLY A 1 75 ? 6.065 -6.657 -13.620 1.00 80.31 75 GLY A CA 1
ATOM 600 C C . GLY A 1 75 ? 4.867 -5.766 -13.262 1.00 80.31 75 GLY A C 1
ATOM 601 O O . GLY A 1 75 ? 3.866 -5.776 -13.976 1.00 80.31 75 GLY A O 1
ATOM 602 N N . MET A 1 76 ? 4.955 -4.967 -12.195 1.00 84.25 76 MET A N 1
ATOM 603 C CA . MET A 1 76 ? 3.899 -4.052 -11.764 1.00 84.25 76 MET A CA 1
ATOM 604 C C . MET A 1 76 ? 4.190 -2.614 -12.184 1.00 84.25 76 MET A C 1
ATOM 606 O O . MET A 1 76 ? 5.285 -2.092 -11.971 1.00 84.25 76 MET A O 1
ATOM 610 N N . GLY A 1 77 ? 3.185 -1.963 -12.770 1.00 89.00 77 GLY A N 1
ATOM 611 C CA . GLY A 1 77 ? 3.218 -0.534 -13.071 1.00 89.00 77 GLY A CA 1
ATOM 612 C C . GLY A 1 77 ? 2.824 0.333 -11.872 1.00 89.00 77 GLY A C 1
ATOM 613 O O . GLY A 1 77 ? 2.285 -0.155 -10.879 1.00 89.00 77 GLY A O 1
ATOM 614 N N . VAL A 1 78 ? 3.034 1.645 -12.011 1.00 90.56 78 VAL A N 1
ATOM 615 C CA . VAL A 1 78 ? 2.785 2.657 -10.965 1.00 90.56 78 VAL A CA 1
ATOM 616 C C . VAL A 1 78 ? 1.390 2.527 -10.348 1.00 90.56 78 VAL A C 1
ATOM 618 O O . VAL A 1 78 ? 1.258 2.461 -9.130 1.00 90.56 78 VAL A O 1
ATOM 621 N N . ILE A 1 79 ? 0.350 2.473 -11.186 1.00 90.75 79 ILE A N 1
ATOM 622 C CA . ILE A 1 79 ? -1.044 2.465 -10.720 1.00 90.75 79 ILE A CA 1
ATOM 623 C C . ILE A 1 79 ? -1.360 1.208 -9.917 1.00 90.75 79 ILE A C 1
ATOM 625 O O . ILE A 1 79 ? -2.064 1.299 -8.920 1.00 90.75 79 ILE A O 1
ATOM 629 N N . ARG A 1 80 ? -0.808 0.056 -10.306 1.00 90.44 80 ARG A N 1
ATOM 630 C CA . ARG A 1 80 ? -1.044 -1.205 -9.602 1.00 90.44 80 ARG A CA 1
ATOM 631 C C . ARG A 1 80 ? -0.468 -1.155 -8.187 1.00 90.44 80 ARG A C 1
ATOM 633 O O . ARG A 1 80 ? -1.219 -1.307 -7.230 1.00 90.44 80 ARG A O 1
ATOM 640 N N . ILE A 1 81 ? 0.811 -0.789 -8.068 1.00 91.44 81 ILE A N 1
ATOM 641 C CA . ILE A 1 81 ? 1.498 -0.602 -6.778 1.00 91.44 81 ILE A CA 1
ATOM 642 C C . ILE A 1 81 ? 0.748 0.416 -5.906 1.00 91.44 81 ILE A C 1
ATOM 644 O O . ILE A 1 81 ? 0.508 0.180 -4.723 1.00 91.44 81 ILE A O 1
ATOM 648 N N . ALA A 1 82 ? 0.349 1.550 -6.489 1.00 93.38 82 ALA A N 1
ATOM 649 C CA . ALA A 1 82 ? -0.378 2.588 -5.767 1.00 93.38 82 ALA A CA 1
ATOM 650 C C . ALA A 1 82 ? -1.764 2.114 -5.296 1.00 93.38 82 ALA A C 1
ATOM 652 O O . ALA A 1 82 ? -2.161 2.427 -4.174 1.00 93.38 82 ALA A O 1
ATOM 653 N N . SER A 1 83 ? -2.483 1.357 -6.131 1.00 92.69 83 SER A N 1
ATOM 654 C CA . SER A 1 83 ? -3.819 0.839 -5.822 1.00 92.69 83 SER A CA 1
ATOM 655 C C . SER A 1 83 ? -3.806 -0.208 -4.712 1.00 92.69 83 SER A C 1
ATOM 657 O O . SER A 1 83 ? -4.631 -0.128 -3.803 1.00 92.69 83 SER A O 1
ATOM 659 N N . GLU A 1 84 ? -2.833 -1.121 -4.738 1.00 91.94 84 GLU A N 1
ATOM 660 C CA . GLU A 1 84 ? -2.604 -2.115 -3.687 1.00 91.94 84 GLU A CA 1
ATOM 661 C C . GLU A 1 84 ? -2.339 -1.410 -2.352 1.00 91.94 84 GLU A C 1
ATOM 663 O O . GLU A 1 84 ? -3.056 -1.608 -1.369 1.00 91.94 84 GLU A O 1
ATOM 668 N N . LEU A 1 85 ? -1.384 -0.478 -2.337 1.00 92.69 85 LEU A N 1
ATOM 669 C CA . LEU A 1 85 ? -1.024 0.259 -1.128 1.00 92.69 85 LEU A CA 1
ATOM 670 C C . LEU A 1 85 ? -2.197 1.071 -0.554 1.00 92.69 85 LEU A C 1
ATOM 672 O O . LEU A 1 85 ? -2.412 1.092 0.661 1.00 92.69 85 LEU A O 1
ATOM 676 N N . TYR A 1 86 ? -2.970 1.726 -1.424 1.00 93.06 86 TYR A N 1
ATOM 677 C CA . TYR A 1 86 ? -4.154 2.491 -1.035 1.00 93.06 86 TYR A CA 1
ATOM 678 C C . TYR A 1 86 ? -5.242 1.596 -0.427 1.00 93.06 86 TYR A C 1
ATOM 680 O O . TYR A 1 86 ? -5.829 1.941 0.601 1.00 93.06 86 TYR A O 1
ATOM 688 N N . ALA A 1 87 ? -5.484 0.424 -1.014 1.00 91.25 87 ALA A N 1
ATOM 689 C CA . ALA A 1 87 ? -6.473 -0.522 -0.512 1.00 91.25 87 ALA A CA 1
ATOM 690 C C . ALA A 1 87 ? -6.096 -1.092 0.862 1.00 91.25 87 ALA A C 1
ATOM 692 O O . ALA A 1 87 ? -6.953 -1.150 1.747 1.00 91.25 87 ALA A O 1
ATOM 693 N N . HIS A 1 88 ? -4.823 -1.437 1.083 1.00 90.50 88 HIS A N 1
ATOM 694 C CA . HIS A 1 88 ? -4.347 -1.863 2.405 1.00 90.50 88 HIS A CA 1
ATOM 695 C C . HIS A 1 88 ? -4.502 -0.746 3.446 1.00 90.50 88 HIS A C 1
ATOM 697 O O . HIS A 1 88 ? -4.985 -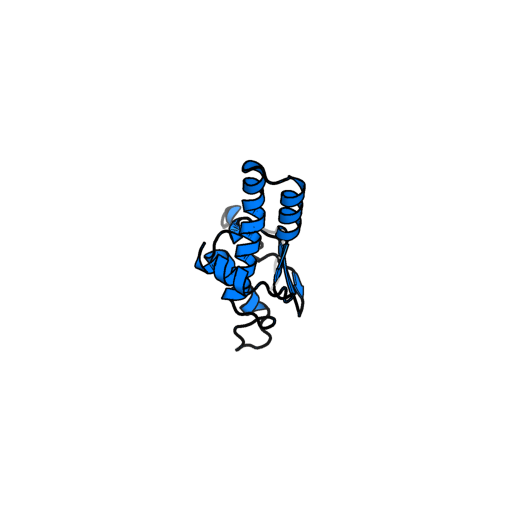0.992 4.554 1.00 90.50 88 HIS A O 1
ATOM 703 N N . ALA A 1 89 ? -4.181 0.501 3.082 1.00 91.88 89 ALA A N 1
ATOM 704 C CA . ALA A 1 89 ? -4.386 1.649 3.961 1.00 91.88 89 ALA A CA 1
ATOM 705 C C . ALA A 1 89 ? -5.865 1.845 4.324 1.00 91.88 89 ALA A C 1
ATOM 707 O O . ALA A 1 89 ? -6.199 2.022 5.500 1.00 91.88 89 ALA A O 1
ATOM 708 N N . LEU A 1 90 ? -6.763 1.766 3.340 1.00 90.00 90 LEU A N 1
ATOM 709 C CA . LEU A 1 90 ? -8.201 1.819 3.583 1.00 90.00 90 LEU A CA 1
ATOM 710 C C . LEU A 1 90 ? -8.658 0.685 4.498 1.00 90.00 90 LEU A C 1
ATOM 712 O O . LEU A 1 90 ? -9.343 0.959 5.482 1.00 90.00 90 LEU A O 1
ATOM 716 N N . GLY A 1 91 ? -8.265 -0.560 4.228 1.00 88.12 91 GLY A N 1
ATOM 717 C CA . GLY A 1 91 ? -8.615 -1.718 5.055 1.00 88.12 91 GLY A CA 1
ATOM 718 C C . GLY A 1 91 ? -8.177 -1.543 6.510 1.00 88.12 91 GLY A C 1
ATOM 719 O O . GLY A 1 91 ? -8.996 -1.643 7.425 1.00 88.12 91 GLY A O 1
ATOM 720 N N . TYR A 1 92 ? -6.916 -1.166 6.728 1.00 90.06 92 TYR A N 1
ATOM 721 C CA . TYR A 1 92 ? -6.348 -0.995 8.065 1.00 90.06 92 TYR A CA 1
ATOM 722 C C . TYR A 1 92 ? -7.043 0.105 8.879 1.00 90.06 92 TYR A C 1
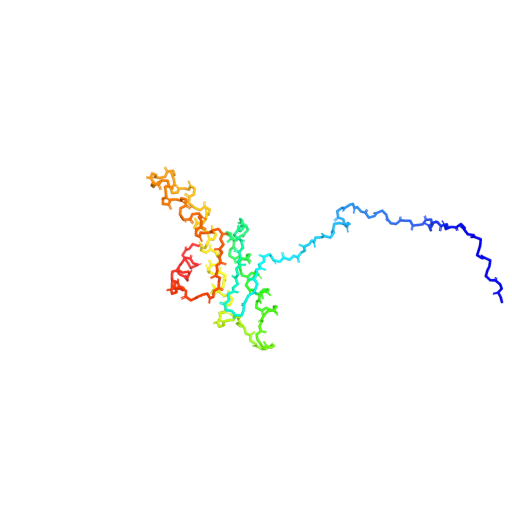ATOM 724 O O . TYR A 1 92 ? -7.405 -0.099 10.042 1.00 90.06 92 TYR A O 1
ATOM 732 N N . TYR A 1 93 ? -7.264 1.282 8.283 1.00 88.62 93 TYR A N 1
ATOM 733 C CA . TYR A 1 93 ? -7.855 2.414 9.005 1.00 88.62 93 TYR A CA 1
ATOM 734 C C . TYR A 1 93 ? -9.387 2.333 9.105 1.00 88.62 93 TYR A C 1
ATOM 736 O O . TYR A 1 93 ? -9.956 2.789 10.106 1.00 88.62 93 TYR A O 1
ATOM 744 N N . SER A 1 94 ? -10.060 1.702 8.138 1.00 84.75 94 SER A N 1
ATOM 745 C CA . SER A 1 94 ? -11.514 1.475 8.184 1.00 84.75 94 SER A CA 1
ATOM 746 C C . SER A 1 94 ? -11.925 0.336 9.120 1.00 84.75 94 SER A C 1
ATOM 748 O O . SER A 1 94 ? -13.057 0.340 9.603 1.00 84.75 94 SER A O 1
ATOM 750 N N . ALA A 1 95 ? -11.017 -0.574 9.488 1.00 84.00 95 ALA A N 1
ATOM 751 C CA . ALA A 1 95 ? -11.294 -1.658 10.435 1.00 84.00 95 ALA A CA 1
ATOM 752 C C . ALA A 1 95 ? -11.892 -1.152 11.765 1.00 84.00 95 ALA A C 1
ATOM 754 O O . ALA A 1 95 ? -12.827 -1.729 12.321 1.00 84.00 95 ALA A O 1
ATOM 755 N N . SER A 1 96 ? -11.431 0.004 12.249 1.00 77.56 96 SER A N 1
ATOM 756 C CA . SER A 1 96 ? -11.981 0.634 13.459 1.00 77.56 96 SER A CA 1
ATOM 757 C C . SER A 1 96 ? -13.462 1.035 13.334 1.00 77.56 96 SER A C 1
ATOM 759 O O . SER A 1 96 ? -14.189 1.030 14.331 1.00 77.56 96 SER A O 1
ATOM 761 N N . LEU A 1 97 ? -13.926 1.345 12.120 1.00 79.69 97 LEU A N 1
ATOM 762 C CA . LEU A 1 97 ? -15.331 1.622 11.815 1.00 79.69 97 LEU A CA 1
ATOM 763 C C . LEU A 1 97 ? -16.148 0.327 11.774 1.00 79.69 97 LEU A C 1
ATOM 765 O O . LEU A 1 97 ? -17.271 0.319 12.273 1.00 79.69 97 LEU A O 1
ATOM 769 N N . LEU A 1 98 ? -15.567 -0.776 11.282 1.00 79.75 98 LEU A N 1
ATOM 770 C CA . LEU A 1 98 ? -16.212 -2.097 11.268 1.00 79.75 98 LEU A CA 1
ATOM 771 C C . LEU A 1 98 ? -16.609 -2.555 12.681 1.00 79.75 98 LEU A C 1
ATOM 773 O O . LEU A 1 98 ? -17.699 -3.088 12.894 1.00 79.75 98 LEU A O 1
ATOM 777 N N . LYS A 1 99 ? -15.778 -2.248 13.682 1.00 77.88 99 LYS A N 1
ATOM 778 C CA . LYS A 1 99 ? -16.098 -2.511 15.094 1.00 77.88 99 LYS A CA 1
ATOM 779 C C . LYS A 1 99 ? -17.314 -1.718 15.586 1.00 77.88 99 LYS A C 1
ATOM 781 O O . LYS A 1 99 ? -18.092 -2.225 16.388 1.00 77.88 99 LYS A O 1
ATOM 786 N N . LYS A 1 100 ? -17.497 -0.481 15.107 1.00 80.50 100 LYS A N 1
ATOM 787 C CA . LYS A 1 100 ? -18.620 0.390 15.502 1.00 80.50 100 LYS A CA 1
ATOM 788 C C . LYS A 1 100 ? -19.950 -0.038 14.886 1.00 80.50 100 LYS A C 1
ATOM 790 O O . LYS A 1 100 ? -20.982 0.159 15.513 1.00 80.50 100 LYS A O 1
ATOM 795 N N . ILE A 1 101 ? -19.926 -0.633 13.695 1.00 84.12 101 ILE A N 1
ATOM 796 C CA . ILE A 1 101 ? -21.129 -1.143 13.013 1.00 84.12 101 ILE A CA 1
ATOM 797 C C . ILE A 1 101 ? -21.525 -2.559 13.473 1.00 84.12 101 ILE A C 1
ATOM 799 O O . ILE A 1 101 ? -22.459 -3.137 12.928 1.00 84.12 101 ILE A O 1
ATOM 803 N N . GLY A 1 102 ? -20.835 -3.119 14.474 1.00 84.38 102 GLY A N 1
ATOM 804 C CA . GLY A 1 102 ? -21.193 -4.399 15.092 1.00 84.38 102 GLY A CA 1
ATOM 805 C C . GLY A 1 102 ? -20.535 -5.636 14.477 1.00 84.38 102 GLY A C 1
ATOM 806 O O . GLY A 1 102 ? -20.955 -6.751 14.784 1.00 84.38 102 GLY A O 1
ATOM 807 N N . VAL A 1 103 ? -19.497 -5.484 13.642 1.00 84.00 103 VAL A N 1
ATOM 808 C CA . VAL A 1 103 ? -18.698 -6.633 13.180 1.00 84.00 103 VAL A CA 1
ATOM 809 C C . VAL A 1 103 ? -17.936 -7.234 14.364 1.00 84.00 103 VAL A C 1
ATOM 811 O O . VAL A 1 103 ? -17.411 -6.520 15.223 1.00 84.00 103 VAL A O 1
ATOM 814 N N . LYS A 1 104 ? -17.880 -8.569 14.413 1.00 87.88 104 LYS A N 1
ATOM 815 C CA . LYS A 1 104 ? -17.210 -9.332 15.471 1.00 87.88 104 LYS A CA 1
ATOM 816 C C . LYS A 1 104 ? -15.751 -8.886 15.612 1.00 87.88 104 LYS A C 1
ATOM 818 O O . LYS A 1 104 ? -15.029 -8.834 14.622 1.00 87.88 104 LYS A O 1
ATOM 823 N N . ALA A 1 105 ? -15.314 -8.611 16.844 1.00 83.69 105 ALA A N 1
ATOM 824 C CA . ALA A 1 105 ? -13.985 -8.055 17.113 1.00 83.69 105 ALA A CA 1
ATOM 825 C C . ALA A 1 105 ? -12.842 -8.904 16.531 1.00 83.69 105 ALA A C 1
ATOM 827 O O . ALA A 1 105 ? -11.932 -8.334 15.951 1.00 83.69 105 ALA A O 1
ATOM 828 N N . SER A 1 106 ? -12.951 -10.238 16.580 1.00 84.69 106 SER A N 1
ATOM 829 C CA . SER A 1 106 ? -11.941 -11.138 16.006 1.00 84.69 106 SER A CA 1
ATOM 830 C C . SER A 1 106 ? -11.705 -10.881 14.516 1.00 84.69 106 SER A C 1
ATOM 832 O O . SER A 1 106 ? -10.571 -10.770 14.088 1.00 84.69 106 SER A O 1
ATOM 834 N N . ILE A 1 107 ? -12.776 -10.677 13.743 1.00 82.12 107 ILE A N 1
ATOM 835 C CA . ILE A 1 107 ? -12.685 -10.402 12.302 1.00 82.12 107 ILE A CA 1
ATOM 836 C C . ILE A 1 107 ? -12.017 -9.043 12.057 1.00 82.12 107 ILE A C 1
ATOM 838 O O . ILE A 1 107 ? -11.269 -8.867 11.103 1.00 82.12 107 ILE A O 1
ATOM 842 N N . VAL A 1 108 ? -12.296 -8.060 12.913 1.00 83.00 108 VAL A N 1
ATOM 843 C CA . VAL A 1 108 ? -11.699 -6.723 12.808 1.00 83.00 108 VAL A CA 1
ATOM 844 C C . VAL A 1 108 ? -10.205 -6.756 13.124 1.00 83.00 108 VAL A C 1
ATOM 846 O O . VAL A 1 108 ? -9.429 -6.059 12.467 1.00 83.00 108 VAL A O 1
ATOM 849 N N . ASP A 1 109 ? -9.815 -7.545 14.121 1.00 84.81 109 ASP A N 1
ATOM 850 C CA . ASP A 1 109 ? -8.420 -7.717 14.512 1.00 84.81 109 ASP A CA 1
ATOM 851 C C . ASP A 1 109 ? -7.645 -8.460 13.409 1.00 84.81 109 ASP A C 1
ATOM 853 O O . ASP A 1 109 ? -6.589 -7.973 13.006 1.00 84.81 109 ASP A O 1
ATOM 857 N N . ASP A 1 110 ? -8.235 -9.502 12.809 1.00 85.00 110 ASP A N 1
ATOM 858 C CA . ASP A 1 110 ? -7.675 -10.202 11.641 1.00 85.00 110 ASP A CA 1
ATOM 859 C C . ASP A 1 110 ? -7.457 -9.235 10.458 1.00 85.00 110 ASP A C 1
ATOM 861 O O . ASP A 1 110 ? -6.383 -9.192 9.860 1.00 85.00 110 ASP A O 1
ATOM 865 N N . ILE A 1 111 ? -8.444 -8.381 10.144 1.00 83.38 111 ILE A N 1
ATOM 866 C CA . ILE A 1 111 ? -8.323 -7.374 9.071 1.00 83.38 111 ILE A CA 1
ATOM 867 C C . ILE A 1 111 ? -7.203 -6.373 9.373 1.00 83.38 111 ILE A C 1
ATOM 869 O O . ILE A 1 111 ? -6.473 -5.969 8.466 1.00 83.38 111 ILE A O 1
ATOM 873 N N . ARG A 1 112 ? -7.054 -5.945 10.632 1.00 84.88 112 ARG A N 1
ATOM 874 C CA . ARG A 1 112 ? -5.958 -5.047 11.020 1.00 84.88 112 ARG A CA 1
ATOM 875 C C . ARG A 1 112 ? -4.604 -5.718 10.892 1.00 84.88 112 ARG A C 1
ATOM 877 O O . ARG A 1 112 ? -3.663 -5.051 10.471 1.00 84.88 112 ARG A O 1
ATOM 884 N N . G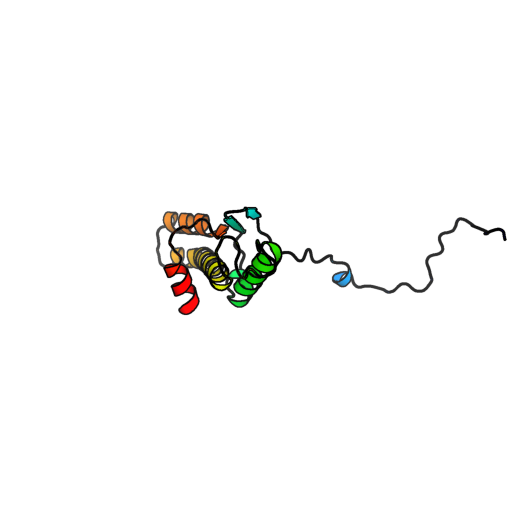LU A 1 113 ? -4.497 -6.982 11.271 1.00 84.31 113 GLU A N 1
ATOM 885 C CA . GLU A 1 113 ? -3.246 -7.724 11.172 1.00 84.31 113 GLU A C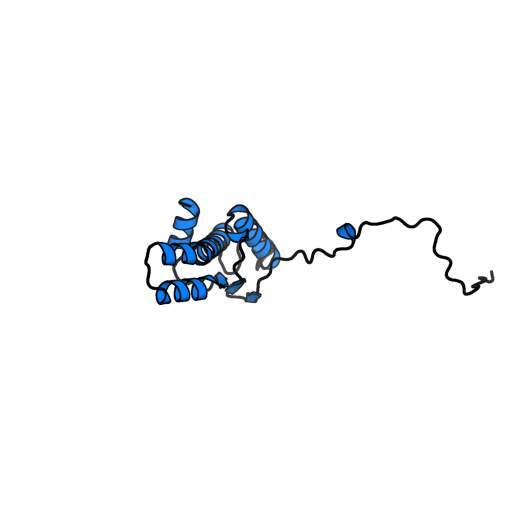A 1
ATOM 886 C C . GLU A 1 113 ? -2.844 -7.887 9.702 1.00 84.31 113 GLU A C 1
ATOM 888 O O . GLU A 1 113 ? -1.757 -7.447 9.319 1.00 84.31 113 GLU A O 1
ATOM 893 N N . CYS A 1 114 ? -3.766 -8.350 8.850 1.00 81.06 114 CYS A N 1
ATOM 894 C CA . CYS A 1 114 ? -3.550 -8.466 7.405 1.00 81.06 114 CYS A CA 1
ATOM 895 C C . CYS A 1 114 ? -3.303 -7.113 6.713 1.00 81.06 114 CYS A C 1
ATOM 897 O O . CYS A 1 114 ? -2.551 -7.031 5.747 1.00 81.06 114 CYS A O 1
ATOM 899 N N . GLY A 1 115 ? -3.932 -6.037 7.190 1.00 81.75 115 GLY A N 1
ATOM 900 C CA . GLY A 1 115 ? -3.780 -4.693 6.632 1.00 81.75 115 GLY A CA 1
ATOM 901 C C . GLY A 1 115 ? -2.553 -3.931 7.138 1.00 81.75 115 GLY A C 1
ATOM 902 O O . GLY A 1 115 ? -2.308 -2.826 6.670 1.00 81.75 115 GLY A O 1
ATOM 903 N N . SER A 1 116 ? -1.806 -4.456 8.113 1.00 86.38 116 SER A N 1
ATOM 904 C CA . SER A 1 116 ? -0.709 -3.719 8.763 1.00 86.38 116 SER A CA 1
ATOM 905 C C . SER A 1 116 ? 0.522 -3.532 7.866 1.00 86.38 116 SER A C 1
ATOM 907 O O . SER A 1 116 ? 1.214 -2.513 7.959 1.00 86.38 116 SER A O 1
ATOM 909 N N . VAL A 1 117 ? 0.764 -4.487 6.968 1.00 88.56 117 VAL A N 1
ATOM 910 C CA . VAL A 1 117 ? 1.840 -4.474 5.975 1.00 88.56 117 VAL A CA 1
ATOM 911 C C . VAL A 1 117 ? 1.227 -4.798 4.616 1.00 88.56 117 VAL A C 1
ATOM 913 O O . VAL A 1 117 ? 0.438 -5.731 4.499 1.00 88.56 117 VAL A O 1
ATOM 916 N N . ALA A 1 118 ? 1.559 -4.010 3.596 1.00 88.81 118 ALA A N 1
ATOM 917 C CA . ALA A 1 118 ? 1.241 -4.341 2.212 1.00 88.81 118 ALA A CA 1
ATOM 918 C C . ALA A 1 118 ? 2.412 -5.105 1.597 1.00 88.81 118 ALA A C 1
ATOM 920 O O . ALA A 1 118 ? 3.514 -4.560 1.507 1.00 88.81 118 ALA A O 1
ATOM 921 N N . ASP A 1 119 ? 2.165 -6.338 1.167 1.00 88.19 119 ASP A N 1
ATOM 922 C CA . ASP A 1 119 ? 3.119 -7.159 0.423 1.00 88.19 119 ASP A CA 1
ATOM 923 C C . ASP A 1 119 ? 2.844 -7.047 -1.079 1.00 88.19 119 ASP A C 1
ATOM 925 O O . ASP A 1 119 ? 2.120 -7.843 -1.678 1.00 88.19 119 ASP A O 1
ATOM 929 N N . ILE A 1 120 ? 3.414 -6.010 -1.687 1.00 86.00 120 ILE A N 1
ATOM 930 C CA . ILE A 1 120 ? 3.146 -5.647 -3.077 1.00 86.00 120 ILE A CA 1
ATOM 931 C C . ILE A 1 120 ? 3.949 -6.568 -4.007 1.00 86.00 120 ILE A C 1
ATOM 933 O O . ILE A 1 120 ? 5.186 -6.570 -3.994 1.00 86.00 120 ILE A O 1
ATOM 937 N N . GLY A 1 121 ? 3.255 -7.298 -4.882 1.00 76.94 121 GLY A N 1
ATOM 938 C CA . GLY A 1 121 ? 3.871 -8.139 -5.919 1.00 76.94 121 GLY A CA 1
ATOM 939 C C . GLY A 1 121 ? 3.933 -9.638 -5.642 1.00 76.94 121 GLY A C 1
ATOM 940 O O . GLY A 1 121 ? 4.441 -10.371 -6.489 1.00 76.94 121 GLY A O 1
ATOM 941 N N . LEU A 1 122 ? 3.365 -10.118 -4.530 1.00 74.62 122 LEU A N 1
ATOM 942 C CA . LEU A 1 122 ? 3.257 -11.558 -4.251 1.00 74.62 122 LEU A CA 1
ATOM 943 C C . LEU A 1 122 ? 2.232 -12.303 -5.126 1.00 74.62 122 LEU A C 1
ATOM 945 O O . LEU A 1 122 ? 2.174 -13.529 -5.069 1.00 74.62 122 LEU A O 1
ATOM 949 N N . GLY A 1 123 ? 1.469 -11.599 -5.969 1.00 70.44 123 GLY A N 1
ATOM 950 C CA . GLY A 1 123 ? 0.522 -12.226 -6.892 1.00 70.44 123 GLY A CA 1
ATOM 951 C C . GLY A 1 123 ? -0.657 -12.875 -6.167 1.00 70.44 123 GLY A C 1
ATOM 952 O O . GLY A 1 123 ? -0.982 -14.031 -6.420 1.00 70.44 123 GLY A O 1
ATOM 953 N N . ASP A 1 124 ? -1.299 -12.125 -5.274 1.00 75.75 124 ASP A N 1
ATOM 954 C CA . ASP A 1 124 ? -2.479 -12.547 -4.505 1.00 75.75 124 ASP A CA 1
ATOM 955 C C . ASP A 1 124 ? -3.765 -12.701 -5.346 1.00 75.75 124 ASP A C 1
ATOM 957 O O . ASP A 1 124 ? -4.775 -13.207 -4.858 1.00 75.75 124 ASP A O 1
ATOM 961 N N . GLY A 1 125 ? -3.734 -12.293 -6.620 1.00 78.88 125 GLY A N 1
ATOM 962 C CA . GLY A 1 125 ? -4.867 -12.376 -7.542 1.00 78.88 125 GLY A CA 1
ATOM 963 C C . GLY A 1 125 ? -5.965 -11.342 -7.273 1.00 78.88 125 GLY A C 1
ATOM 964 O O . GLY A 1 125 ? -7.046 -11.442 -7.858 1.00 78.88 125 GLY A O 1
ATOM 965 N N . LEU A 1 126 ? -5.709 -10.344 -6.422 1.00 82.94 126 LEU A N 1
ATOM 966 C CA . LEU A 1 126 ? -6.681 -9.318 -6.028 1.00 82.94 126 LEU A CA 1
ATOM 967 C C . LEU A 1 126 ? -6.581 -8.031 -6.864 1.00 82.94 126 LEU A C 1
ATOM 969 O O . LEU A 1 126 ? -7.273 -7.054 -6.581 1.00 82.94 126 LEU A O 1
ATOM 973 N N . ASP A 1 127 ? -5.800 -8.051 -7.946 1.00 82.56 127 ASP A N 1
ATOM 974 C CA . ASP A 1 127 ? -5.552 -6.925 -8.861 1.00 82.56 127 ASP A CA 1
ATOM 975 C C . ASP A 1 127 ? -6.823 -6.167 -9.279 1.00 82.56 127 ASP A C 1
ATOM 977 O O . ASP A 1 127 ? -6.859 -4.934 -9.288 1.00 82.56 127 ASP A O 1
ATOM 981 N N . LEU A 1 128 ? -7.892 -6.901 -9.610 1.00 83.50 128 LEU A N 1
ATOM 982 C CA . LEU A 1 128 ? -9.178 -6.311 -9.992 1.00 83.50 128 LEU A CA 1
ATOM 983 C C . LEU A 1 128 ? -9.835 -5.573 -8.823 1.00 83.50 128 LEU A C 1
ATOM 985 O O . LEU A 1 128 ? -10.377 -4.486 -9.011 1.00 83.50 128 LEU A O 1
ATOM 989 N N . THR A 1 129 ? -9.764 -6.136 -7.619 1.00 85.81 129 THR A N 1
ATOM 990 C CA . THR A 1 129 ? -10.302 -5.529 -6.397 1.00 85.81 129 THR A CA 1
ATOM 991 C C . THR A 1 129 ? -9.577 -4.226 -6.087 1.00 85.81 129 THR A C 1
ATOM 993 O O . THR A 1 129 ? -10.222 -3.208 -5.834 1.00 85.81 129 THR A O 1
ATOM 996 N N . TYR A 1 130 ? -8.247 -4.220 -6.182 1.00 88.19 130 TYR A N 1
ATOM 997 C CA . TYR A 1 130 ? -7.440 -3.019 -5.973 1.00 88.19 130 TYR A CA 1
ATOM 998 C C . TYR A 1 130 ? -7.740 -1.935 -7.006 1.00 88.19 130 TYR A C 1
ATOM 1000 O O . TYR A 1 130 ? -7.935 -0.771 -6.648 1.00 88.19 130 TYR A O 1
ATOM 1008 N N . SER A 1 131 ? -7.877 -2.319 -8.276 1.00 86.44 131 SER A N 1
ATOM 1009 C CA . SER A 1 131 ? -8.267 -1.395 -9.341 1.00 86.44 131 SER A CA 1
ATOM 1010 C C . SER A 1 131 ? -9.666 -0.807 -9.122 1.00 86.44 131 SER A C 1
ATOM 1012 O O . SER A 1 131 ? -9.869 0.392 -9.314 1.00 86.44 131 SER A O 1
ATOM 1014 N N . LEU A 1 132 ? -10.634 -1.614 -8.679 1.00 88.50 132 LEU A N 1
ATOM 1015 C CA . LEU A 1 132 ? -11.981 -1.135 -8.361 1.00 88.50 132 LEU A CA 1
ATOM 1016 C C . LEU A 1 132 ? -11.959 -0.143 -7.198 1.00 88.50 132 LEU A C 1
ATOM 1018 O O . LEU A 1 132 ? -12.508 0.949 -7.330 1.00 88.50 132 LEU A O 1
ATOM 1022 N N . ILE A 1 133 ? -11.282 -0.487 -6.098 1.00 88.19 133 ILE A N 1
ATOM 1023 C CA . ILE A 1 133 ? -11.130 0.402 -4.938 1.00 88.19 133 ILE A CA 1
ATOM 1024 C C . ILE A 1 133 ? -10.520 1.734 -5.377 1.00 88.19 133 ILE A C 1
ATOM 1026 O O . ILE A 1 133 ? -11.058 2.783 -5.044 1.00 88.19 133 ILE A O 1
ATOM 1030 N N . TRP A 1 134 ? -9.459 1.698 -6.184 1.00 90.69 134 TRP A N 1
ATOM 1031 C CA . TRP A 1 134 ? -8.774 2.892 -6.674 1.00 90.69 134 TRP A CA 1
ATOM 1032 C C . TRP A 1 134 ? -9.640 3.809 -7.546 1.00 90.69 134 TRP A C 1
ATOM 1034 O O . TRP A 1 134 ? -9.455 5.026 -7.534 1.00 90.69 134 TRP A O 1
ATOM 1044 N N . ASN A 1 135 ? -10.554 3.255 -8.342 1.00 89.31 135 ASN A N 1
ATOM 1045 C CA . ASN A 1 135 ? -11.386 4.049 -9.247 1.00 89.31 135 ASN A CA 1
ATOM 1046 C C . ASN A 1 135 ? -12.693 4.529 -8.598 1.00 89.31 135 ASN A C 1
ATOM 1048 O O . ASN A 1 135 ? -13.241 5.540 -9.032 1.00 89.31 135 ASN A O 1
ATOM 1052 N N . VAL A 1 136 ? -13.191 3.823 -7.580 1.00 87.62 136 VAL A N 1
ATOM 1053 C CA . VAL A 1 136 ? -14.482 4.117 -6.934 1.00 87.62 136 VAL A CA 1
ATOM 1054 C C . VAL A 1 136 ? -14.336 5.031 -5.717 1.00 87.62 136 VAL A C 1
ATOM 1056 O O . VAL A 1 136 ? -15.170 5.916 -5.525 1.00 87.62 136 VAL A O 1
ATOM 1059 N N . LEU A 1 137 ? -13.305 4.814 -4.897 1.00 77.25 137 LEU A N 1
ATOM 1060 C CA . LEU A 1 137 ? -13.000 5.579 -3.680 1.00 77.25 137 LEU A CA 1
ATOM 1061 C C . LEU A 1 137 ? -11.777 6.436 -3.945 1.00 77.25 137 LEU A C 1
ATOM 1063 O O . LEU A 1 137 ? -11.811 7.678 -3.818 1.00 77.25 137 LEU A O 1
#

Foldseek 3Di:
DDDPCPPDPDDPPDDDPDPVVNVDPPPPDQDWDDDQQWIKHFQDLQLCDLVSLLVVLQVCCCVAPPDPPDQDRLPDHSLQSSLQNNVLNCQQVCLVVCVVVPNDVVVSVVSNVVSRIRTPRNPPVCSVVSVCSVVPD

pLDDT: mean 80.3, std 12.52, range [48.22, 94.5]

Mean predicted aligned error: 11.8 Å

Sequence (137 aa):
MEMCYDGTLVMPSNYVFMSEDEMMYLDGGWDYKYSKNNIAVPIKKMYLSKNVCTAFAISVIATHRAHWYSTTVNGMGVIRIASELYAHALGYYSASLLKKIGVKASIVDDIRECGSVADIGLGDGLDLTYSLIWNVL